Protein AF-Q13M34-F1 (afdb_monomer)

Solvent-accessible surface area (backbone atoms only — not comparable to full-atom values): 3944 Å² total; per-residue (Å²): 136,80,35,35,19,34,40,31,72,43,84,81,53,72,79,66,99,51,43,29,34,24,19,30,98,47,65,69,52,15,49,54,48,22,61,72,66,34,95,54,41,40,70,49,65,66,90,56,84,70,89,26,86,42,79,44,78,39,55,60,72,80,48,62,84,76,106

Radius of gyration: 10.72 Å; Cα contacts (8 Å, |Δi|>4): 127; chains: 1; bounding box: 24×22×30 Å

Secondary structure (DSSP, 8-state):
---EEEE--SGGGS---S-EEEEESSHHHHHHHHHHH-TTEEEEETTSPPSSSEEEE-S-HHHHTT-

Nearest PDB structures (foldseek):
  4omu-assembly2_B  TM=7.564E-01  e=1.153E-02  Pseudomonas putida KT2440
  3rd5-assembly1_A  TM=7.233E-01  e=8.703E-02  Mycobacterium avium subsp. paratuberculosis
  3ndr-assembly1_D  TM=8.041E-01  e=2.235E-01  Mesorhizobium loti
  4npc-assembly1_A  TM=6.945E-01  e=2.927E-01  Brucella suis ATCC 23445
  6zzt-assembly1_D  TM=6.268E-01  e=1.379E+00  Salvia rosmarinus

Structure (mmCIF, N/CA/C/O backbone):
data_AF-Q13M34-F1
#
_entry.id   AF-Q13M34-F1
#
loop_
_atom_site.group_PDB
_atom_site.id
_atom_site.type_symbol
_atom_site.label_atom_id
_atom_site.label_alt_id
_atom_site.label_comp_id
_atom_site.label_asym_id
_atom_site.label_entity_id
_atom_site.label_seq_id
_atom_site.pdbx_PDB_ins_code
_atom_site.Cartn_x
_atom_site.Cartn_y
_atom_site.Cartn_z
_atom_site.occupancy
_atom_site.B_iso_or_equiv
_atom_site.auth_seq_id
_atom_site.auth_comp_id
_atom_site.auth_asym_id
_atom_site.auth_atom_id
_atom_site.pdbx_PDB_model_num
ATOM 1 N N . MET A 1 1 ? -15.228 1.859 12.705 1.00 58.34 1 MET A N 1
ATOM 2 C CA . MET A 1 1 ? -14.367 2.735 11.881 1.00 58.34 1 MET A CA 1
ATOM 3 C C . MET A 1 1 ? -13.960 1.943 10.656 1.00 58.34 1 MET A C 1
ATOM 5 O O . MET A 1 1 ? -13.606 0.787 10.830 1.00 58.34 1 MET A O 1
ATOM 9 N N . SER A 1 2 ? -14.055 2.521 9.463 1.00 68.75 2 SER A N 1
ATOM 10 C CA . SER A 1 2 ? -13.664 1.841 8.223 1.00 68.75 2 SER A CA 1
ATOM 11 C C . SER A 1 2 ? -12.177 2.065 7.953 1.00 68.75 2 SER A C 1
ATOM 13 O O . SER A 1 2 ? -11.724 3.210 7.966 1.00 68.75 2 SER A O 1
ATOM 15 N N . THR A 1 3 ? -11.426 0.993 7.716 1.00 81.56 3 THR A N 1
ATOM 16 C CA . THR A 1 3 ? -10.037 1.033 7.234 1.00 81.56 3 THR A CA 1
ATOM 17 C C . THR A 1 3 ? -10.017 0.982 5.711 1.00 81.56 3 THR A C 1
ATOM 19 O O . THR A 1 3 ? -10.787 0.239 5.098 1.00 81.56 3 THR A O 1
ATOM 22 N N . ILE A 1 4 ? -9.146 1.777 5.093 1.00 88.62 4 ILE A N 1
ATOM 23 C CA . ILE A 1 4 ? -9.012 1.861 3.634 1.00 88.62 4 ILE A CA 1
ATOM 24 C C . ILE A 1 4 ? -7.666 1.262 3.237 1.00 88.62 4 ILE A C 1
ATOM 26 O O . ILE A 1 4 ? -6.638 1.674 3.764 1.00 88.62 4 ILE A O 1
ATOM 30 N N . SER A 1 5 ? -7.652 0.337 2.283 1.00 89.38 5 SER A N 1
ATOM 31 C CA . SER A 1 5 ? -6.416 -0.097 1.633 1.00 89.38 5 SER A CA 1
ATOM 32 C C . SER A 1 5 ? -6.291 0.582 0.283 1.00 89.38 5 SER A C 1
ATOM 34 O O . SER A 1 5 ? -7.206 0.551 -0.538 1.00 89.38 5 SER A O 1
ATOM 36 N N . ILE A 1 6 ? -5.145 1.200 0.041 1.00 90.56 6 ILE A N 1
ATOM 37 C CA . ILE A 1 6 ? -4.799 1.825 -1.224 1.00 90.56 6 ILE A CA 1
ATOM 38 C C . ILE A 1 6 ? -3.700 1.001 -1.864 1.00 90.56 6 ILE A C 1
ATOM 40 O O . ILE A 1 6 ? -2.623 0.801 -1.302 1.00 90.56 6 ILE A O 1
ATOM 44 N N . ILE A 1 7 ? -3.973 0.553 -3.077 1.00 91.44 7 ILE A N 1
ATOM 45 C CA . ILE A 1 7 ? -3.026 -0.198 -3.871 1.00 91.44 7 ILE A CA 1
ATOM 46 C C . ILE A 1 7 ? -2.514 0.734 -4.970 1.00 91.44 7 ILE A C 1
ATOM 48 O O . ILE A 1 7 ? -3.256 1.113 -5.874 1.00 91.44 7 ILE A O 1
ATOM 52 N N . GLY A 1 8 ? -1.246 1.131 -4.862 1.00 88.44 8 GLY A N 1
ATOM 53 C CA . GLY A 1 8 ? -0.600 2.156 -5.680 1.00 88.44 8 GLY A CA 1
ATOM 54 C C . GLY A 1 8 ? -0.028 3.307 -4.847 1.00 88.44 8 GLY A C 1
ATOM 55 O O . GLY A 1 8 ? -0.496 3.607 -3.756 1.00 88.44 8 GLY A O 1
ATOM 56 N N . THR A 1 9 ? 1.004 3.968 -5.376 1.00 89.25 9 THR A N 1
ATOM 57 C CA . THR A 1 9 ? 1.698 5.098 -4.716 1.00 89.25 9 THR A CA 1
ATOM 58 C C . THR A 1 9 ? 1.800 6.325 -5.628 1.00 89.25 9 THR A C 1
ATOM 60 O O . THR A 1 9 ? 2.788 7.055 -5.591 1.00 89.25 9 THR A O 1
ATOM 63 N N . GLY A 1 10 ? 0.836 6.494 -6.537 1.00 83.94 10 GLY A N 1
ATOM 64 C CA . GLY A 1 10 ? 0.740 7.670 -7.410 1.00 83.94 10 GLY A CA 1
ATOM 65 C C . GLY A 1 10 ? 0.066 8.855 -6.713 1.00 83.94 10 GLY A C 1
ATOM 66 O O . GLY A 1 10 ? -0.436 8.720 -5.603 1.00 83.94 10 GLY A O 1
ATOM 67 N N . GLY A 1 11 ? -0.018 10.008 -7.386 1.00 80.81 11 GLY A N 1
ATOM 68 C CA . GLY A 1 11 ? -0.636 11.216 -6.812 1.00 80.81 11 GLY A CA 1
ATOM 69 C C . GLY A 1 11 ? -2.090 11.032 -6.349 1.00 80.81 11 GLY A C 1
ATOM 70 O O . GLY A 1 11 ? -2.508 11.663 -5.386 1.00 80.81 11 GLY A O 1
ATOM 71 N N . MET A 1 12 ? -2.839 10.105 -6.961 1.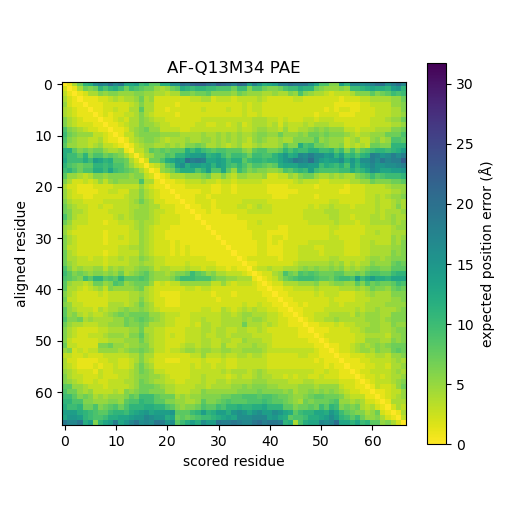00 79.75 12 MET A N 1
ATOM 72 C CA . MET A 1 12 ? -4.209 9.767 -6.539 1.00 79.75 12 MET A CA 1
ATOM 73 C C . MET A 1 12 ? -4.283 9.082 -5.161 1.00 79.75 12 MET A C 1
ATOM 75 O O . MET A 1 12 ? -5.353 9.040 -4.564 1.00 79.75 12 MET A O 1
ATOM 79 N N . ALA A 1 13 ? -3.171 8.549 -4.644 1.00 77.94 13 ALA A N 1
ATOM 80 C CA . ALA A 1 13 ? -3.120 7.809 -3.383 1.00 77.94 13 ALA A CA 1
ATOM 81 C C . ALA A 1 13 ? -2.900 8.704 -2.142 1.00 77.94 13 ALA A C 1
ATOM 83 O O . ALA A 1 13 ? -2.998 8.222 -1.018 1.00 77.94 13 ALA A O 1
ATOM 84 N N . ALA A 1 14 ? -2.622 10.002 -2.320 1.00 68.50 14 ALA A N 1
ATOM 85 C CA . ALA A 1 14 ? -2.236 10.919 -1.239 1.00 68.50 14 ALA A CA 1
ATOM 86 C C . ALA A 1 14 ? -3.412 11.575 -0.473 1.00 68.50 14 ALA A C 1
ATOM 88 O O . ALA A 1 14 ? -3.182 12.397 0.407 1.00 68.50 14 ALA A O 1
ATOM 89 N N . GLY A 1 15 ? -4.670 11.251 -0.800 1.00 59.94 15 GLY A N 1
ATOM 90 C CA . GLY A 1 15 ? -5.852 12.024 -0.381 1.00 59.94 15 GLY A CA 1
ATOM 91 C C . GLY A 1 15 ? -6.740 11.440 0.727 1.00 59.94 15 GLY A C 1
ATOM 92 O O . GLY A 1 15 ? -7.925 11.762 0.750 1.00 59.94 15 GLY A O 1
ATOM 93 N N . ALA A 1 16 ? -6.252 10.568 1.614 1.00 58.34 16 ALA A N 1
ATOM 94 C CA . ALA A 1 16 ? -7.121 9.848 2.556 1.00 58.34 16 ALA A CA 1
ATOM 95 C C . ALA A 1 16 ? -6.989 10.337 4.015 1.00 58.34 16 ALA A C 1
ATOM 97 O O . ALA A 1 16 ? -5.990 10.079 4.674 1.00 58.34 16 ALA A O 1
ATOM 98 N N . GLY A 1 17 ? -8.032 10.987 4.550 1.00 58.97 17 GLY A N 1
ATOM 99 C CA . GLY A 1 17 ? -8.160 11.383 5.967 1.00 58.97 17 GLY A CA 1
ATOM 100 C C . GLY A 1 17 ? -8.611 10.253 6.911 1.00 58.97 17 GLY A C 1
ATOM 101 O O . GLY A 1 17 ? -9.341 10.502 7.868 1.00 58.97 17 GLY A O 1
ATOM 102 N N . HIS A 1 18 ? -8.235 9.006 6.617 1.00 68.44 18 HIS A N 1
ATOM 103 C CA . HIS A 1 18 ? -8.634 7.795 7.347 1.00 68.44 18 HIS A CA 1
ATOM 104 C C . HIS A 1 18 ? -7.409 6.941 7.707 1.00 68.44 18 HIS A C 1
ATOM 106 O O . HIS A 1 18 ? -6.313 7.186 7.211 1.00 68.44 18 HIS A O 1
ATOM 112 N N . THR A 1 19 ? -7.583 5.912 8.547 1.00 80.94 19 THR A N 1
ATOM 113 C CA . THR A 1 19 ? -6.558 4.873 8.734 1.00 80.94 19 THR A CA 1
ATOM 114 C C . THR A 1 19 ? -6.367 4.129 7.414 1.00 80.94 19 THR A C 1
ATOM 116 O O . THR A 1 19 ? -7.323 3.552 6.883 1.00 80.94 19 THR A O 1
ATOM 119 N N . VAL A 1 20 ? -5.149 4.177 6.876 1.00 87.44 20 VAL A N 1
ATOM 120 C CA . VAL A 1 20 ? -4.844 3.741 5.510 1.00 87.44 20 VAL A CA 1
ATOM 121 C C . VAL A 1 20 ? -3.763 2.673 5.525 1.00 87.44 20 VAL A C 1
ATOM 123 O O . VAL A 1 20 ? -2.732 2.819 6.170 1.00 87.44 20 VAL A O 1
ATOM 126 N N . GLU A 1 21 ? -3.966 1.607 4.772 1.00 91.38 21 GLU A N 1
ATOM 127 C CA . GLU A 1 21 ? -2.907 0.680 4.389 1.00 91.38 21 GLU A CA 1
ATOM 128 C C . GLU A 1 21 ? -2.451 1.013 2.965 1.00 91.38 21 GLU A C 1
ATOM 130 O O . GLU A 1 21 ? -3.266 1.063 2.050 1.00 91.38 21 GLU A O 1
ATOM 135 N N . VAL A 1 22 ? -1.156 1.236 2.756 1.00 92.06 22 VAL A N 1
ATOM 136 C CA . VAL A 1 22 ? -0.568 1.502 1.438 1.00 92.06 22 VAL A CA 1
ATOM 137 C C . VAL A 1 22 ? 0.172 0.265 0.947 1.00 92.06 22 VAL A C 1
ATOM 139 O O . VAL A 1 22 ? 1.106 -0.212 1.592 1.00 92.06 22 VAL A O 1
ATOM 142 N N . MET A 1 23 ? -0.196 -0.224 -0.231 1.00 92.94 23 MET A N 1
ATOM 143 C CA . MET A 1 23 ? 0.424 -1.379 -0.880 1.00 92.94 23 MET A CA 1
ATOM 144 C C . MET A 1 23 ? 1.003 -0.958 -2.230 1.00 92.94 23 MET A C 1
ATOM 146 O O . MET A 1 23 ? 0.383 -0.211 -2.987 1.00 92.94 23 MET A O 1
ATOM 150 N N . SER A 1 24 ? 2.203 -1.429 -2.564 1.00 92.00 24 SER A N 1
ATOM 151 C CA . SER A 1 24 ? 2.859 -1.101 -3.833 1.00 92.00 24 SER A CA 1
ATOM 152 C C . SER A 1 24 ? 3.832 -2.189 -4.257 1.00 92.00 24 SER A C 1
ATOM 154 O O . SER A 1 24 ? 4.391 -2.888 -3.415 1.00 92.00 24 SER A O 1
ATOM 156 N N . ARG A 1 25 ? 4.096 -2.269 -5.568 1.00 90.19 25 ARG A N 1
ATOM 157 C CA . ARG A 1 25 ? 5.199 -3.074 -6.123 1.00 90.19 25 ARG A CA 1
ATOM 158 C C . ARG A 1 25 ? 6.562 -2.597 -5.630 1.00 90.19 25 ARG A C 1
ATOM 160 O O . ARG A 1 25 ? 7.506 -3.373 -5.610 1.00 90.19 25 ARG A O 1
ATOM 167 N N . ASP A 1 26 ? 6.656 -1.323 -5.259 1.00 92.12 26 ASP A N 1
ATOM 168 C CA . ASP A 1 26 ? 7.853 -0.715 -4.695 1.00 92.12 26 ASP A CA 1
ATOM 169 C C . ASP A 1 26 ? 7.625 -0.434 -3.196 1.00 92.12 26 ASP A C 1
ATOM 171 O O . ASP A 1 26 ? 6.937 0.535 -2.843 1.00 92.12 26 ASP A O 1
ATOM 175 N N . PRO A 1 27 ? 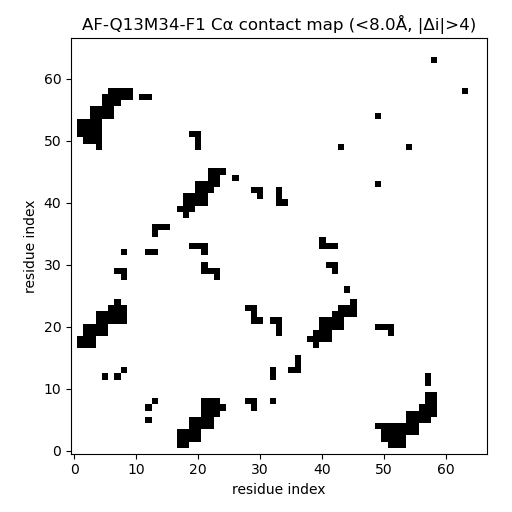8.192 -1.261 -2.296 1.00 90.56 27 PRO A N 1
ATOM 176 C CA . PRO A 1 27 ? 8.023 -1.096 -0.855 1.00 90.56 27 PRO A CA 1
ATOM 177 C C . PRO A 1 27 ? 8.579 0.228 -0.323 1.00 90.56 27 PRO A C 1
ATOM 179 O O . PRO A 1 27 ? 8.071 0.751 0.670 1.00 90.56 27 PRO A O 1
ATOM 182 N N . ALA A 1 28 ? 9.610 0.794 -0.960 1.00 93.75 28 ALA A N 1
ATOM 183 C CA . ALA A 1 28 ? 10.169 2.076 -0.543 1.00 93.75 28 ALA A CA 1
ATOM 184 C C . ALA A 1 28 ? 9.181 3.212 -0.832 1.00 93.75 28 ALA A C 1
ATOM 186 O O . ALA A 1 28 ? 8.951 4.062 0.029 1.00 93.75 28 ALA A O 1
ATOM 187 N N . LYS A 1 29 ? 8.516 3.178 -1.993 1.00 92.56 29 LYS A N 1
ATOM 188 C CA . LYS A 1 29 ? 7.453 4.142 -2.325 1.00 92.56 29 LYS A CA 1
ATOM 189 C C . LYS A 1 29 ? 6.223 3.996 -1.434 1.00 92.56 29 LYS A C 1
ATOM 191 O O . LYS A 1 29 ? 5.637 5.011 -1.071 1.00 92.56 29 LYS A O 1
ATOM 196 N N . ALA A 1 30 ? 5.854 2.772 -1.043 1.00 92.75 30 ALA A N 1
ATOM 197 C CA . ALA A 1 30 ? 4.756 2.556 -0.096 1.00 92.75 30 ALA A CA 1
ATOM 198 C C . ALA A 1 30 ? 5.042 3.223 1.256 1.00 92.75 30 ALA A C 1
ATOM 200 O O . ALA A 1 30 ? 4.194 3.940 1.782 1.00 92.75 30 ALA A O 1
ATOM 201 N N . ARG A 1 31 ? 6.262 3.054 1.781 1.00 92.19 31 ARG A N 1
ATOM 202 C CA . ARG A 1 31 ? 6.694 3.692 3.035 1.00 92.19 31 ARG A CA 1
ATOM 203 C C . ARG A 1 31 ? 6.750 5.208 2.925 1.00 92.19 31 ARG A C 1
ATOM 205 O O . ARG A 1 31 ? 6.298 5.889 3.836 1.00 92.19 31 ARG A O 1
ATOM 212 N N . ALA A 1 32 ? 7.278 5.728 1.817 1.00 92.19 32 ALA A N 1
ATOM 213 C CA . ALA A 1 32 ? 7.336 7.167 1.584 1.00 92.19 32 ALA A CA 1
ATOM 214 C C . ALA A 1 32 ? 5.932 7.788 1.583 1.00 92.19 32 ALA A C 1
ATOM 216 O O . ALA A 1 32 ? 5.707 8.782 2.267 1.00 92.19 32 ALA A O 1
ATOM 217 N N . LEU A 1 33 ? 4.977 7.168 0.881 1.00 89.75 33 LEU A N 1
ATOM 218 C CA . LEU A 1 33 ? 3.597 7.642 0.859 1.00 89.75 33 LEU A CA 1
ATOM 219 C C . LEU A 1 33 ? 2.917 7.500 2.227 1.00 89.75 33 LEU A C 1
ATOM 221 O O . LEU A 1 33 ? 2.282 8.444 2.678 1.00 89.75 33 LEU A O 1
ATOM 225 N N . ALA A 1 34 ? 3.082 6.371 2.922 1.00 89.69 34 ALA A N 1
ATOM 226 C CA . ALA A 1 34 ? 2.546 6.214 4.275 1.00 89.69 34 ALA A CA 1
ATOM 227 C C . ALA A 1 34 ? 3.093 7.295 5.229 1.00 89.69 34 ALA A C 1
ATOM 229 O O . ALA A 1 34 ? 2.339 7.885 5.998 1.00 89.69 34 ALA A O 1
ATOM 230 N N . GLY A 1 35 ? 4.382 7.633 5.114 1.00 88.12 35 GLY A N 1
ATOM 231 C CA . GLY A 1 35 ? 4.990 8.740 5.853 1.00 88.12 35 GLY A CA 1
ATOM 232 C C . GLY A 1 35 ? 4.398 10.113 5.513 1.00 88.12 35 GLY A C 1
ATOM 233 O O . GLY A 1 35 ? 4.267 10.945 6.405 1.00 88.12 35 GLY A O 1
ATOM 234 N N . GLN A 1 36 ? 4.005 10.347 4.256 1.00 87.50 36 GLN A N 1
ATOM 235 C CA . GLN A 1 36 ? 3.328 11.581 3.833 1.00 87.50 36 GLN A CA 1
ATOM 236 C C . GLN A 1 36 ? 1.886 11.675 4.348 1.00 87.50 36 GLN A C 1
ATOM 238 O O . GLN A 1 36 ? 1.440 12.767 4.688 1.00 87.50 36 GLN A O 1
ATOM 243 N N . VAL A 1 37 ? 1.165 10.551 4.409 1.00 84.00 37 VAL A N 1
ATOM 244 C CA . VAL A 1 37 ? -0.216 10.492 4.925 1.00 84.00 37 VAL A CA 1
ATOM 245 C C . VAL A 1 37 ? -0.247 10.714 6.443 1.00 84.00 37 VAL A C 1
ATOM 247 O O . VAL A 1 37 ? -1.160 11.357 6.955 1.00 84.00 37 VAL A O 1
ATOM 250 N N . GLY A 1 38 ? 0.774 10.249 7.167 1.00 81.75 38 GLY A N 1
ATOM 251 C CA . GLY A 1 38 ? 0.957 10.546 8.586 1.00 81.75 38 GLY A CA 1
ATOM 252 C C . GLY A 1 38 ? 0.283 9.545 9.530 1.00 81.75 38 GLY A C 1
ATOM 253 O O . GLY A 1 38 ? 0.214 8.345 9.257 1.00 81.75 38 GLY A O 1
ATOM 254 N N . ALA A 1 39 ? -0.145 10.020 10.704 1.00 78.81 39 ALA A N 1
ATOM 255 C CA . ALA A 1 39 ? -0.608 9.158 11.792 1.00 78.81 39 ALA A CA 1
ATOM 256 C C . ALA A 1 39 ? -1.844 8.335 11.381 1.00 78.81 39 ALA A C 1
ATOM 258 O O . ALA A 1 39 ? -2.905 8.885 11.102 1.00 78.81 39 ALA A O 1
ATOM 259 N N . GLY A 1 40 ? -1.699 7.006 11.370 1.00 81.31 40 GLY A N 1
ATOM 260 C CA . GLY A 1 40 ? -2.744 6.071 10.939 1.00 81.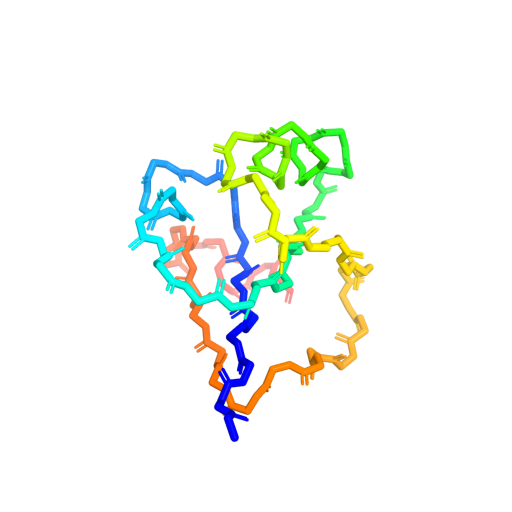31 40 GLY A CA 1
ATOM 261 C C . GLY A 1 40 ? -2.498 5.435 9.570 1.00 81.31 40 GLY A C 1
ATOM 262 O O . GLY A 1 40 ? -3.295 4.594 9.158 1.00 81.31 40 GLY A O 1
ATOM 263 N N . ALA A 1 41 ? -1.405 5.779 8.883 1.00 88.06 41 ALA A N 1
ATOM 264 C CA . ALA A 1 41 ? -0.975 5.079 7.681 1.00 88.06 41 ALA A CA 1
ATOM 265 C C . ALA A 1 41 ? -0.010 3.926 8.003 1.00 88.06 41 ALA A C 1
ATOM 267 O O . ALA A 1 41 ? 0.944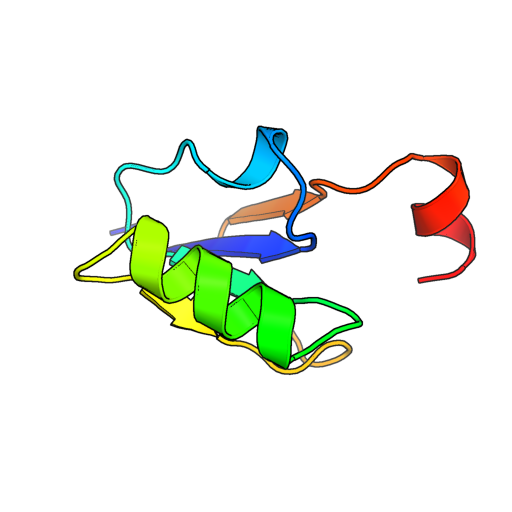 4.069 8.767 1.00 88.06 41 ALA A O 1
ATOM 268 N N . THR A 1 42 ? -0.245 2.777 7.384 1.00 91.50 42 THR A N 1
ATOM 269 C CA . THR A 1 42 ? 0.581 1.570 7.469 1.00 91.50 42 THR A CA 1
ATOM 270 C C . THR A 1 42 ? 0.931 1.096 6.065 1.00 91.50 42 THR A C 1
ATOM 272 O O . THR A 1 42 ? 0.335 1.541 5.086 1.00 91.50 42 THR A O 1
ATOM 275 N N . THR A 1 43 ? 1.913 0.208 5.940 1.00 92.81 43 THR A N 1
ATOM 276 C CA . THR A 1 43 ? 2.255 -0.402 4.650 1.00 92.81 43 THR A CA 1
ATOM 277 C C . THR A 1 43 ? 1.900 -1.877 4.645 1.00 92.81 43 THR A C 1
ATOM 279 O O . THR A 1 43 ? 2.297 -2.591 5.567 1.00 92.81 43 THR A O 1
ATOM 282 N N . GLY A 1 44 ? 1.237 -2.330 3.585 1.00 91.19 44 GLY A N 1
ATOM 283 C CA . GLY A 1 44 ? 0.945 -3.739 3.335 1.00 91.19 44 GLY A CA 1
ATOM 284 C C . GLY A 1 44 ? 1.903 -4.355 2.315 1.00 91.19 44 GLY A C 1
ATOM 285 O O . GLY A 1 44 ? 2.526 -3.658 1.507 1.00 91.19 44 GLY A O 1
ATOM 286 N N . THR A 1 45 ? 2.017 -5.682 2.341 1.00 90.56 45 THR A N 1
ATOM 287 C CA . THR A 1 45 ? 2.797 -6.428 1.342 1.00 90.56 45 THR A CA 1
ATOM 288 C C . THR A 1 45 ? 1.944 -6.655 0.111 1.00 90.56 45 THR A C 1
ATOM 290 O O . THR A 1 45 ? 0.844 -7.190 0.213 1.00 90.56 45 THR A O 1
ATOM 293 N N . LEU A 1 46 ? 2.449 -6.286 -1.063 1.00 84.56 46 LEU A N 1
ATOM 294 C CA . LEU A 1 46 ? 1.717 -6.533 -2.295 1.00 84.56 46 LEU A CA 1
ATOM 295 C C . LEU A 1 46 ? 1.449 -8.034 -2.504 1.00 84.56 46 LEU A C 1
ATOM 297 O O . LEU A 1 46 ? 2.348 -8.850 -2.323 1.00 84.56 46 LEU A O 1
ATOM 301 N N . GLY A 1 47 ? 0.218 -8.377 -2.894 1.00 83.81 47 GLY A N 1
ATOM 302 C CA . GLY A 1 47 ? -0.242 -9.758 -3.074 1.00 83.81 47 GLY A CA 1
ATOM 303 C C . GLY A 1 47 ? -0.836 -10.391 -1.810 1.00 83.81 47 GLY A C 1
ATOM 304 O O . GLY A 1 47 ? -1.495 -11.423 -1.903 1.00 83.81 47 GLY A O 1
ATOM 305 N N . ALA A 1 48 ? -0.662 -9.769 -0.639 1.00 88.25 48 ALA A N 1
ATOM 306 C CA . ALA A 1 48 ? -1.435 -10.120 0.547 1.00 88.25 48 ALA A CA 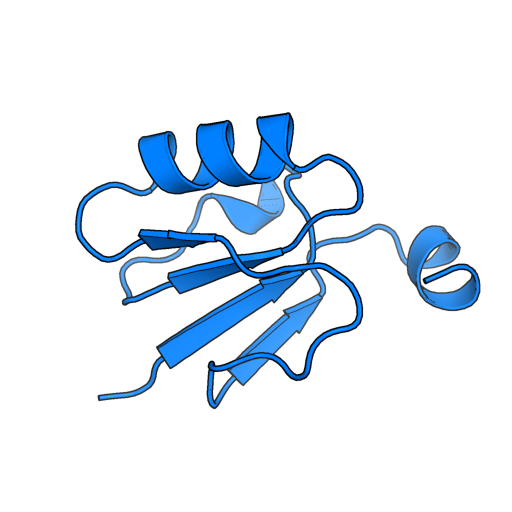1
ATOM 307 C C . ALA A 1 48 ? -2.878 -9.602 0.425 1.00 88.25 48 ALA A C 1
ATOM 309 O O . ALA A 1 48 ? -3.150 -8.652 -0.312 1.00 88.25 48 ALA A O 1
ATOM 310 N N . ALA A 1 49 ? -3.804 -10.214 1.163 1.00 89.50 49 ALA A N 1
ATOM 311 C CA . ALA A 1 49 ? -5.161 -9.693 1.269 1.00 89.50 49 ALA A CA 1
ATOM 312 C C . ALA A 1 49 ? -5.126 -8.300 1.934 1.00 89.50 49 ALA A C 1
ATOM 314 O O . ALA A 1 49 ? -4.527 -8.179 3.006 1.00 89.50 49 ALA A O 1
ATOM 315 N N . PRO A 1 50 ? -5.747 -7.267 1.334 1.00 90.88 50 PRO A N 1
ATOM 316 C CA . PRO A 1 50 ? -5.802 -5.945 1.945 1.00 90.88 50 PRO A CA 1
ATOM 317 C C . PRO A 1 50 ? -6.549 -5.981 3.285 1.00 90.88 50 PRO A C 1
ATOM 319 O O . PRO A 1 50 ? -7.589 -6.630 3.406 1.00 90.88 50 PRO A O 1
ATOM 322 N N . ALA A 1 51 ? -6.033 -5.277 4.291 1.00 89.69 51 ALA A N 1
ATOM 323 C CA . ALA A 1 51 ? -6.619 -5.212 5.631 1.00 89.69 51 ALA A CA 1
ATOM 324 C C . ALA A 1 51 ? -7.821 -4.250 5.723 1.00 89.69 51 ALA A C 1
ATOM 326 O O . ALA A 1 51 ? -8.593 -4.285 6.685 1.00 89.69 51 ALA A O 1
ATOM 327 N N . GLY A 1 52 ? -7.967 -3.355 4.747 1.00 85.88 52 GLY A N 1
ATOM 328 C CA . GLY A 1 52 ? -9.051 -2.394 4.646 1.00 85.88 52 GLY A CA 1
ATOM 329 C C . GLY A 1 52 ? -10.355 -3.025 4.173 1.00 85.88 52 GLY A C 1
ATOM 330 O O . GLY A 1 52 ? -10.382 -3.888 3.30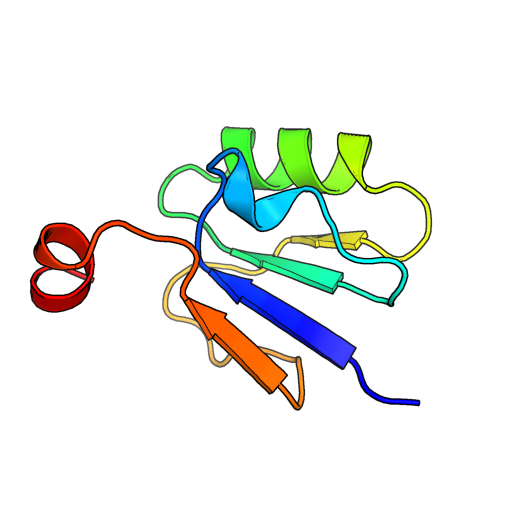1 1.00 85.88 52 GLY A O 1
ATOM 331 N N . ASN A 1 53 ? -11.472 -2.536 4.711 1.00 87.56 53 ASN A N 1
ATOM 332 C CA . ASN A 1 53 ? -12.809 -2.915 4.247 1.00 87.56 53 ASN A CA 1
ATOM 333 C C . ASN A 1 53 ? -13.147 -2.299 2.882 1.00 87.56 53 ASN A C 1
ATOM 335 O O . ASN A 1 53 ? -14.083 -2.737 2.218 1.00 87.56 53 ASN A O 1
ATOM 339 N N . ILE A 1 54 ? -12.406 -1.261 2.488 1.00 88.12 54 ILE A N 1
ATOM 340 C CA . ILE A 1 54 ? -12.523 -0.578 1.203 1.00 88.12 54 ILE A CA 1
ATOM 341 C C . ILE A 1 54 ? -11.161 -0.639 0.522 1.00 88.12 54 ILE A C 1
ATOM 343 O O . ILE A 1 54 ? -10.168 -0.209 1.105 1.00 88.12 54 ILE A O 1
ATOM 347 N N . VAL A 1 55 ? -11.125 -1.133 -0.716 1.00 89.31 55 VAL A N 1
ATOM 348 C CA . VAL A 1 55 ? -9.904 -1.199 -1.527 1.00 89.31 55 VAL A CA 1
ATOM 349 C C . VAL A 1 55 ? -9.985 -0.173 -2.650 1.00 89.31 55 VAL A C 1
ATOM 351 O O . VAL A 1 55 ? -10.900 -0.210 -3.472 1.00 89.31 55 VAL A O 1
ATOM 354 N N . ILE A 1 56 ? -9.022 0.748 -2.685 1.00 88.94 56 ILE A N 1
ATOM 355 C CA . ILE A 1 56 ? -8.881 1.763 -3.728 1.00 88.94 56 ILE A CA 1
ATOM 356 C C . ILE A 1 56 ? -7.707 1.391 -4.626 1.00 88.94 56 ILE A C 1
ATOM 358 O O . ILE A 1 56 ? -6.550 1.366 -4.200 1.00 88.94 56 ILE A O 1
ATOM 362 N N . GLN A 1 57 ? -8.013 1.168 -5.900 1.00 88.94 57 GLN A N 1
ATOM 363 C CA . GLN A 1 57 ? -7.036 0.784 -6.906 1.00 88.94 57 GLN A CA 1
ATOM 364 C C . GLN A 1 57 ? -6.452 2.032 -7.584 1.00 88.94 57 GLN A C 1
ATOM 366 O O . GLN A 1 57 ? -6.914 2.478 -8.631 1.00 88.94 57 GLN A O 1
ATOM 371 N N . ALA A 1 58 ? -5.433 2.626 -6.960 1.00 89.56 58 ALA A N 1
ATOM 372 C CA . ALA A 1 58 ? -4.804 3.883 -7.374 1.00 89.56 58 ALA A CA 1
ATOM 373 C C . ALA A 1 58 ? -3.658 3.662 -8.382 1.00 89.56 58 ALA A C 1
ATOM 375 O O . ALA A 1 58 ? -2.567 4.230 -8.260 1.00 89.56 58 ALA A O 1
ATOM 376 N N . VAL A 1 59 ? -3.896 2.806 -9.377 1.00 87.62 59 VAL A N 1
ATOM 377 C CA . VAL A 1 59 ? -2.915 2.402 -10.397 1.00 87.62 59 VAL A CA 1
ATOM 378 C C . VAL A 1 59 ? -3.492 2.615 -11.797 1.00 87.62 59 VAL A C 1
ATOM 380 O O . VAL A 1 59 ? -4.710 2.565 -11.965 1.00 87.62 59 VAL A O 1
ATOM 383 N N . PRO A 1 60 ? -2.651 2.837 -12.825 1.00 86.25 60 PRO A N 1
ATOM 384 C CA . PRO A 1 60 ? -3.127 2.889 -14.203 1.00 86.25 60 PRO A CA 1
ATOM 385 C C . PRO A 1 60 ? -3.855 1.598 -14.590 1.00 86.25 60 PRO A C 1
ATOM 387 O O . PRO A 1 60 ? -3.419 0.512 -14.212 1.00 86.25 60 PRO A O 1
ATOM 390 N N . TYR A 1 61 ? -4.911 1.702 -15.400 1.00 83.44 61 TYR A N 1
ATOM 391 C CA . TYR A 1 61 ? -5.701 0.541 -15.834 1.00 83.44 61 TYR A CA 1
ATOM 392 C C . TYR A 1 61 ? -4.851 -0.545 -16.511 1.00 83.44 61 TYR A C 1
ATOM 394 O O . TYR A 1 61 ? -5.003 -1.726 -16.218 1.00 83.44 61 TYR A O 1
ATOM 402 N N . SER A 1 62 ? -3.893 -0.146 -17.355 1.00 84.31 62 SER A N 1
ATOM 403 C CA . SER A 1 62 ? -2.957 -1.079 -17.999 1.00 84.31 62 SER A CA 1
ATOM 404 C C . SER A 1 62 ? -2.109 -1.856 -16.999 1.00 84.31 62 SER A C 1
ATOM 406 O O . SER A 1 62 ? -1.686 -2.974 -17.279 1.00 84.3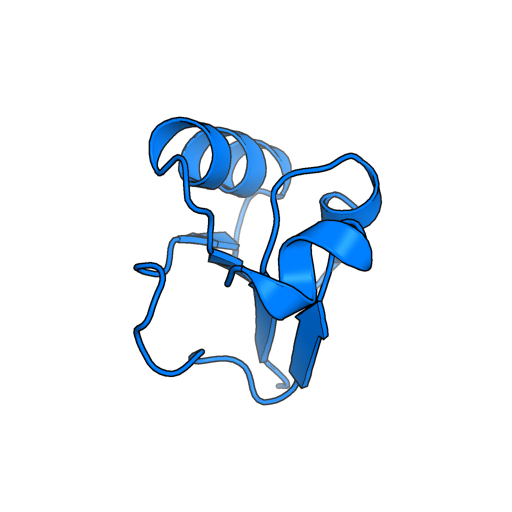1 62 SER A O 1
ATOM 408 N N . ALA A 1 63 ? -1.869 -1.274 -15.825 1.00 79.06 63 ALA A N 1
ATOM 409 C CA . ALA A 1 63 ? -1.164 -1.951 -14.767 1.00 79.06 63 ALA A CA 1
ATOM 410 C C . ALA A 1 63 ? -2.066 -3.034 -14.163 1.00 79.06 63 ALA A C 1
ATOM 412 O O . ALA A 1 63 ? -1.577 -4.138 -14.023 1.00 79.06 63 ALA A O 1
ATOM 413 N N . ILE A 1 64 ? -3.367 -2.805 -13.939 1.00 75.00 64 ILE A N 1
ATOM 414 C CA . ILE A 1 64 ? -4.292 -3.772 -13.297 1.00 75.00 64 ILE A CA 1
ATOM 415 C C . ILE A 1 64 ? -4.236 -5.181 -13.918 1.00 75.00 64 ILE A C 1
ATOM 417 O O . ILE A 1 64 ? -4.299 -6.168 -13.201 1.00 75.00 64 ILE A O 1
ATOM 421 N N . LEU A 1 65 ? -4.069 -5.289 -15.238 1.00 69.44 65 LEU A N 1
ATOM 422 C CA . LEU A 1 65 ? -3.977 -6.577 -15.950 1.00 69.44 65 LEU A CA 1
ATOM 423 C C . LEU A 1 65 ? -2.649 -7.329 -15.732 1.00 69.44 65 LEU A C 1
ATOM 425 O O . LEU A 1 65 ? -2.498 -8.468 -16.160 1.00 69.44 65 LEU A O 1
ATOM 429 N N . THR A 1 66 ? -1.675 -6.672 -15.110 1.00 65.81 66 THR A N 1
ATOM 430 C CA . THR A 1 66 ? -0.316 -7.164 -14.827 1.00 65.81 66 THR A CA 1
ATOM 431 C C . THR A 1 66 ? 0.000 -7.124 -13.328 1.00 65.81 66 THR A C 1
ATOM 433 O O . THR A 1 66 ? 1.173 -7.089 -12.944 1.00 65.81 66 THR A O 1
ATOM 436 N N . TRP A 1 67 ? -1.046 -7.028 -12.501 1.00 62.47 67 TRP 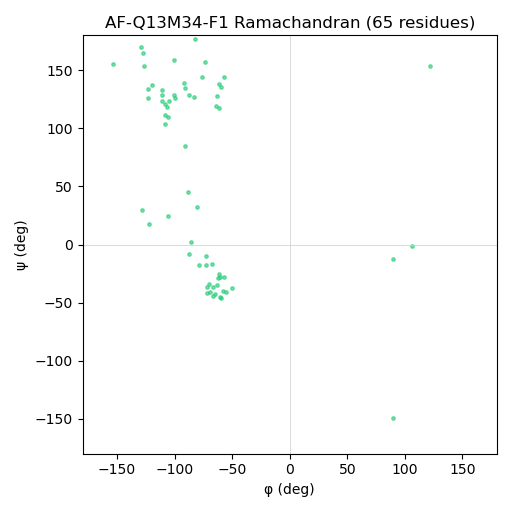A N 1
ATOM 437 C CA . TRP A 1 67 ? -0.976 -6.916 -11.045 1.00 62.47 67 TRP A CA 1
ATOM 438 C 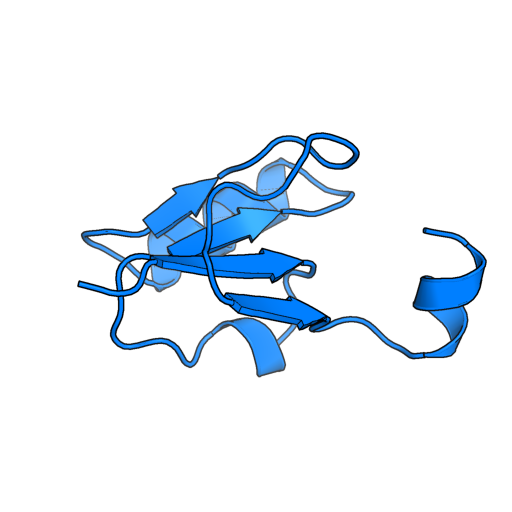C . TRP A 1 67 ? -1.258 -8.239 -10.352 1.00 62.47 67 TRP A C 1
ATOM 440 O O . TRP A 1 67 ? -2.168 -8.963 -10.807 1.00 62.47 67 TRP A O 1
#

Foldseek 3Di:
DFEEEEEDLDPVLQDDPAQYEYEYPDQVSSVVSQVSNDDNYHYDYPPDDDPTPHYHHPDDPVVVVVD

Mean predicted aligned error: 4.66 Å

pLDDT: mean 84.02, std 9.54, range [58.34, 93.75]

Sequence (67 aa):
MSTISIIGTGGMAAGAGHTVEVMSRDPAKARALAGQVGAGATTGTLGAAPAGNIVIQAVPYSAILTW

InterPro domains:
  IPR028939 Pyrroline-5-carboxylate reductase, catalytic, N-terminal [PF03807] (4-64)
  IPR036291 NAD(P)-binding domain superfamily [SSF51735] (3-64)

Organism: Paraburkholderia xenovorans (strain LB400) (NCBI:txid266265)